Protein AF-A0A9E4R7H2-F1 (afdb_monomer_lite)

Structure (mmCIF, N/CA/C/O backbone):
data_AF-A0A9E4R7H2-F1
#
_entry.id   AF-A0A9E4R7H2-F1
#
loop_
_atom_site.group_PDB
_atom_site.id
_atom_site.type_symbol
_atom_site.label_atom_id
_atom_site.label_alt_id
_atom_site.label_comp_id
_atom_site.label_asym_id
_atom_site.label_entity_id
_atom_site.label_seq_id
_atom_site.pdbx_PDB_ins_code
_atom_site.Cartn_x
_atom_site.Cartn_y
_atom_site.Cartn_z
_atom_site.occupancy
_atom_site.B_iso_or_equiv
_atom_site.auth_seq_id
_atom_site.auth_comp_id
_atom_site.auth_asym_id
_atom_site.auth_atom_id
_atom_site.pdbx_PDB_model_num
ATOM 1 N N . MET A 1 1 ? 17.848 15.694 -74.551 1.00 45.25 1 MET A N 1
ATOM 2 C CA . MET A 1 1 ? 18.566 14.572 -73.917 1.00 45.25 1 MET A CA 1
ATOM 3 C C . MET A 1 1 ? 19.617 15.221 -73.036 1.00 45.25 1 MET A C 1
ATOM 5 O O . MET A 1 1 ? 20.597 15.739 -73.550 1.00 45.25 1 MET A O 1
ATOM 9 N N . GLU A 1 2 ? 19.277 15.412 -71.767 1.00 54.22 2 GLU A N 1
ATOM 10 C CA . GLU A 1 2 ? 20.046 16.218 -70.816 1.00 54.22 2 GLU A CA 1
ATOM 11 C C . GLU A 1 2 ? 21.205 15.360 -70.291 1.00 54.22 2 GLU A C 1
ATOM 13 O O . GLU A 1 2 ? 20.984 14.262 -69.779 1.00 54.22 2 GLU A O 1
ATOM 18 N N . TRP A 1 3 ? 22.444 15.794 -70.523 1.00 55.22 3 TRP A N 1
ATOM 19 C CA . TRP A 1 3 ? 23.630 15.048 -70.112 1.00 55.22 3 TRP A CA 1
ATOM 20 C C . TRP A 1 3 ? 23.769 15.151 -68.596 1.00 55.22 3 TRP A C 1
ATOM 22 O O . TRP A 1 3 ? 24.056 16.220 -68.064 1.00 55.22 3 TRP A O 1
ATOM 32 N N . VAL A 1 4 ? 23.565 14.037 -67.896 1.00 60.09 4 VAL A N 1
ATOM 33 C CA . VAL A 1 4 ? 23.913 13.920 -66.479 1.00 60.09 4 VAL A CA 1
ATOM 34 C C . VAL A 1 4 ? 25.431 14.077 -66.373 1.00 60.09 4 VAL A C 1
ATOM 36 O O . VAL A 1 4 ? 26.186 13.178 -66.740 1.00 60.09 4 VAL A O 1
ATOM 39 N N . THR A 1 5 ? 25.893 15.249 -65.938 1.00 69.38 5 THR A N 1
ATOM 40 C CA . THR A 1 5 ? 27.315 15.510 -65.710 1.00 69.38 5 THR A CA 1
ATOM 41 C C . THR A 1 5 ? 27.773 14.760 -64.459 1.00 69.38 5 THR A C 1
ATOM 43 O O . THR A 1 5 ? 27.029 14.633 -63.486 1.00 69.38 5 THR A O 1
ATOM 46 N N . LEU A 1 6 ? 29.013 14.257 -64.464 1.00 69.06 6 LEU A N 1
ATOM 47 C CA . LEU A 1 6 ? 29.626 13.579 -63.307 1.00 69.06 6 LEU A CA 1
ATOM 48 C C . LEU A 1 6 ? 29.555 14.429 -62.025 1.00 69.06 6 LEU A C 1
ATOM 50 O O . LEU A 1 6 ? 29.448 13.899 -60.924 1.00 69.06 6 LEU A O 1
ATOM 54 N N . GLU A 1 7 ? 29.551 15.750 -62.180 1.00 73.69 7 GLU A N 1
ATOM 55 C CA . GLU A 1 7 ? 29.387 16.726 -61.104 1.00 73.69 7 GLU A CA 1
ATOM 56 C C . GLU A 1 7 ? 28.011 16.640 -60.424 1.00 73.69 7 GLU A C 1
ATOM 58 O O . GLU A 1 7 ? 27.939 16.621 -59.197 1.00 73.69 7 GLU A O 1
ATOM 63 N N . ASN A 1 8 ? 26.930 16.477 -61.197 1.00 71.12 8 ASN A N 1
ATOM 64 C CA . ASN A 1 8 ? 25.577 16.303 -60.659 1.00 71.12 8 ASN A CA 1
ATOM 65 C C . ASN A 1 8 ? 25.431 14.979 -59.898 1.00 71.12 8 ASN A C 1
ATOM 67 O O . ASN A 1 8 ? 24.738 14.923 -58.883 1.00 71.12 8 ASN A O 1
ATOM 71 N N . VAL A 1 9 ? 26.105 13.920 -60.362 1.00 72.56 9 VAL A N 1
ATOM 72 C CA . VAL A 1 9 ? 26.121 12.619 -59.674 1.00 72.56 9 VAL A CA 1
ATOM 73 C C . VAL A 1 9 ? 26.853 12.732 -58.339 1.00 72.56 9 VAL A C 1
ATOM 75 O O . VAL A 1 9 ? 26.310 12.309 -57.323 1.00 72.56 9 VAL A O 1
ATOM 78 N N . ASN A 1 10 ? 28.028 13.366 -58.323 1.00 75.62 10 ASN A N 1
ATOM 79 C CA . ASN A 1 10 ? 28.827 13.540 -57.109 1.00 75.62 10 ASN A CA 1
ATOM 80 C C . ASN A 1 10 ? 28.129 14.439 -56.071 1.00 75.62 10 ASN A C 1
ATOM 82 O O . ASN A 1 10 ? 28.076 14.101 -54.889 1.00 75.62 10 ASN A O 1
ATOM 86 N N . LEU A 1 11 ? 27.518 15.548 -56.507 1.00 77.69 11 LEU A N 1
ATOM 87 C CA . LEU A 1 11 ? 26.724 16.428 -55.637 1.00 77.69 11 LEU A CA 1
ATOM 88 C C . LEU A 1 11 ? 25.517 15.709 -55.025 1.00 77.69 11 LEU A C 1
ATOM 90 O O . LEU A 1 11 ? 25.183 15.935 -53.857 1.00 77.69 11 LEU A O 1
ATOM 94 N N . PHE A 1 12 ? 24.867 14.834 -55.795 1.00 77.62 12 PHE A N 1
ATOM 95 C CA . PHE A 1 12 ? 23.746 14.036 -55.314 1.00 77.62 12 PHE A CA 1
ATOM 96 C C . PHE A 1 12 ? 24.203 12.986 -54.293 1.00 77.62 12 PHE A C 1
ATOM 98 O O . PHE A 1 12 ? 23.617 12.889 -53.213 1.00 77.62 12 PHE A O 1
ATOM 105 N N . THR A 1 13 ? 25.282 12.249 -54.575 1.00 81.81 13 THR A N 1
ATOM 106 C CA . THR A 1 13 ? 25.821 11.242 -53.647 1.00 81.81 13 THR A CA 1
ATOM 107 C C . THR A 1 13 ? 26.318 11.858 -52.344 1.00 81.81 13 THR A C 1
ATOM 109 O O . THR A 1 13 ? 26.044 11.312 -51.276 1.00 81.81 13 THR A O 1
ATOM 112 N N . ASP A 1 14 ? 26.966 13.023 -52.402 1.00 84.12 14 ASP A N 1
ATOM 113 C CA . ASP A 1 14 ? 27.451 13.725 -51.210 1.00 84.12 14 ASP A CA 1
ATOM 114 C C . ASP A 1 14 ? 26.296 14.229 -50.340 1.00 84.12 14 ASP A C 1
ATOM 116 O O . ASP A 1 14 ? 26.342 14.148 -49.109 1.00 84.12 14 ASP A O 1
ATOM 120 N N . SER A 1 15 ? 25.235 14.727 -50.975 1.00 85.62 15 SER A N 1
ATOM 121 C CA . SER A 1 15 ? 24.014 15.171 -50.298 1.00 85.62 15 SER A CA 1
ATOM 122 C C . SER A 1 15 ? 23.309 14.013 -49.584 1.00 85.62 15 SER A C 1
ATOM 124 O O . SER A 1 15 ? 22.932 14.142 -48.417 1.00 85.62 15 SER A O 1
ATOM 126 N N . VAL A 1 16 ? 23.189 12.856 -50.245 1.00 87.75 16 VAL A N 1
ATOM 127 C CA . VAL A 1 16 ? 22.606 11.637 -49.658 1.00 87.75 16 VAL A CA 1
ATOM 128 C C . VAL A 1 16 ? 23.463 11.113 -48.506 1.00 87.75 16 VAL A C 1
ATOM 130 O O . VAL A 1 16 ? 22.923 10.758 -47.458 1.00 87.75 16 VAL A O 1
ATOM 133 N N . LEU A 1 17 ? 24.790 11.109 -48.655 1.00 89.62 17 LEU A N 1
ATOM 134 C CA . LEU A 1 17 ? 25.704 10.649 -47.611 1.00 89.62 17 LEU A CA 1
ATOM 135 C C . LEU A 1 17 ? 25.604 11.515 -46.349 1.00 89.62 17 LEU A C 1
ATOM 137 O O . LEU A 1 17 ? 25.502 10.983 -45.244 1.00 89.62 17 LEU A O 1
ATOM 141 N N . LYS A 1 18 ? 25.574 12.844 -46.503 1.00 90.94 18 LYS A N 1
ATOM 142 C CA . LYS A 1 18 ? 25.401 13.781 -45.381 1.00 90.94 18 LYS A CA 1
ATOM 143 C C . LYS A 1 18 ? 24.059 13.582 -44.685 1.00 90.94 18 LYS A C 1
ATOM 145 O O . LYS A 1 18 ? 24.004 13.552 -43.458 1.00 90.94 18 LYS A O 1
ATOM 150 N N . PHE A 1 19 ? 22.986 13.390 -45.450 1.00 91.94 19 PHE A N 1
ATOM 151 C CA . PHE A 1 19 ? 21.671 13.105 -44.883 1.00 91.94 19 PHE A CA 1
ATOM 152 C C . PHE A 1 19 ? 21.667 11.789 -44.091 1.00 91.94 19 PHE A C 1
ATOM 154 O O . PHE A 1 19 ? 21.210 11.755 -42.949 1.00 91.94 19 PHE A O 1
ATOM 161 N N . ALA A 1 20 ? 22.246 10.723 -44.650 1.00 90.81 20 ALA A N 1
ATOM 162 C CA . ALA A 1 20 ? 22.362 9.432 -43.978 1.00 90.81 20 ALA A CA 1
ATOM 163 C C . ALA A 1 20 ? 23.185 9.520 -42.681 1.00 90.81 20 ALA A C 1
ATOM 165 O O . ALA A 1 20 ? 22.801 8.927 -41.674 1.00 90.81 20 ALA A O 1
ATOM 166 N N . GLN A 1 21 ? 24.272 10.299 -42.668 1.00 91.56 21 GLN A N 1
ATOM 167 C CA . GLN A 1 21 ? 25.069 10.546 -41.461 1.00 91.56 21 GLN A CA 1
ATOM 168 C C . GLN A 1 21 ? 24.259 11.252 -40.372 1.00 91.56 21 GLN A C 1
ATOM 170 O O . GLN A 1 21 ? 24.304 10.843 -39.213 1.00 91.56 21 GLN A O 1
ATOM 175 N N . VAL A 1 22 ? 23.476 12.271 -40.735 1.00 92.25 22 VAL A N 1
ATOM 176 C CA . VAL A 1 22 ? 22.599 12.973 -39.789 1.00 92.25 22 VAL A CA 1
ATOM 177 C C . VAL A 1 22 ? 21.564 12.009 -39.200 1.00 92.25 22 VAL A C 1
ATOM 179 O O . VAL A 1 22 ? 21.421 11.932 -37.980 1.00 92.25 22 VAL A O 1
ATOM 182 N N . VAL A 1 23 ? 20.900 11.207 -40.040 1.00 93.94 23 VAL A N 1
ATOM 183 C CA . VAL A 1 23 ? 19.931 10.190 -39.591 1.00 93.94 23 VAL A CA 1
ATOM 184 C C . VAL A 1 23 ? 20.587 9.151 -38.678 1.00 93.94 23 VAL A C 1
ATOM 186 O O . VAL A 1 23 ? 19.996 8.768 -37.666 1.00 93.94 23 VAL A O 1
ATOM 189 N N . ALA A 1 24 ? 21.811 8.719 -38.985 1.00 92.88 24 ALA A N 1
ATOM 190 C CA . ALA A 1 24 ? 22.551 7.768 -38.162 1.00 92.88 24 ALA A CA 1
ATOM 191 C C . ALA A 1 24 ? 22.845 8.331 -36.762 1.00 92.88 24 ALA A C 1
ATOM 193 O O . ALA A 1 24 ? 22.606 7.644 -35.769 1.00 92.88 24 ALA A O 1
ATOM 194 N N . VAL A 1 25 ? 23.281 9.593 -36.660 1.00 92.81 25 VAL A N 1
ATOM 195 C CA . VAL A 1 25 ? 23.536 10.254 -35.367 1.00 92.81 25 VAL A CA 1
ATOM 196 C C . VAL A 1 25 ? 22.256 10.351 -34.535 1.00 92.81 25 VAL A C 1
ATOM 198 O O . VAL A 1 25 ? 22.265 9.991 -33.357 1.00 92.81 25 VAL A O 1
ATOM 201 N N . PHE A 1 26 ? 21.137 10.761 -35.141 1.00 93.31 26 PHE A N 1
ATOM 202 C CA . PHE A 1 26 ? 19.849 10.804 -34.442 1.00 93.31 26 PHE A CA 1
ATOM 203 C C . PHE A 1 26 ? 19.380 9.419 -33.998 1.00 93.31 26 PHE A C 1
ATOM 205 O O . PHE A 1 26 ? 18.902 9.269 -32.877 1.00 93.31 26 PHE A O 1
ATOM 212 N N . SER A 1 27 ? 19.559 8.398 -34.836 1.00 89.12 27 SER A N 1
ATOM 213 C CA . SER A 1 27 ? 19.157 7.024 -34.517 1.00 89.12 27 SER A CA 1
ATOM 214 C C . SER A 1 27 ? 19.940 6.474 -33.325 1.00 89.12 27 SER A C 1
ATOM 216 O O . SER A 1 27 ? 19.347 5.897 -32.414 1.00 89.12 27 SER A O 1
ATOM 218 N N . VAL A 1 28 ? 21.255 6.714 -33.279 1.00 88.25 28 VAL A N 1
ATOM 219 C CA . VAL A 1 28 ? 22.101 6.338 -32.135 1.00 88.25 28 VAL A CA 1
ATOM 220 C C . VAL A 1 28 ? 21.707 7.124 -30.884 1.00 88.25 28 VAL A C 1
ATOM 222 O O . VAL A 1 28 ? 21.616 6.536 -29.810 1.00 88.25 28 VAL A O 1
ATOM 225 N N . GLY A 1 29 ? 21.413 8.422 -31.009 1.00 85.44 29 GLY A N 1
ATOM 226 C CA . GLY A 1 29 ? 20.957 9.258 -29.895 1.00 85.44 29 GLY A CA 1
ATOM 227 C C . GLY A 1 29 ? 19.624 8.790 -29.305 1.00 85.44 29 GLY A C 1
ATOM 228 O O . GLY A 1 29 ? 19.514 8.615 -28.094 1.00 85.44 29 GLY A O 1
ATOM 229 N N . ILE A 1 30 ? 18.629 8.513 -30.150 1.00 85.50 30 ILE A N 1
ATOM 230 C CA . ILE A 1 30 ? 17.316 7.996 -29.735 1.00 85.50 30 ILE A CA 1
ATOM 231 C C . ILE A 1 30 ? 17.461 6.613 -29.094 1.00 85.50 30 ILE A C 1
ATOM 233 O O . ILE A 1 30 ? 16.909 6.369 -28.019 1.00 85.50 30 ILE A O 1
ATOM 237 N N . TRP A 1 31 ? 18.244 5.723 -29.709 1.00 83.81 31 TRP A N 1
ATOM 238 C CA . TRP A 1 31 ? 18.523 4.404 -29.150 1.00 83.81 31 TRP A CA 1
ATOM 239 C C . TRP A 1 31 ? 19.224 4.498 -27.791 1.00 83.81 31 TRP A C 1
ATOM 241 O O . TRP A 1 31 ? 18.847 3.789 -26.863 1.00 83.81 31 TRP A O 1
ATOM 251 N N . ALA A 1 32 ? 20.186 5.409 -27.635 1.00 81.00 32 ALA A N 1
ATOM 252 C CA . ALA A 1 32 ? 20.870 5.654 -26.371 1.00 81.00 32 ALA A CA 1
ATOM 253 C C . ALA A 1 32 ? 19.911 6.211 -25.304 1.00 81.00 32 ALA A C 1
ATOM 255 O O . ALA A 1 32 ? 19.900 5.708 -24.184 1.00 81.00 32 ALA A O 1
ATOM 256 N N . ILE A 1 33 ? 19.051 7.178 -25.640 1.00 77.94 33 ILE A N 1
ATOM 257 C CA . ILE A 1 33 ? 18.034 7.715 -24.718 1.00 77.94 33 ILE A CA 1
ATOM 258 C C . ILE A 1 33 ? 17.106 6.596 -24.224 1.00 77.94 33 ILE A C 1
ATOM 260 O O . ILE A 1 33 ? 16.828 6.513 -23.025 1.00 77.94 33 ILE A O 1
ATOM 264 N N . TYR A 1 34 ? 16.682 5.706 -25.127 1.00 73.00 34 TYR A N 1
ATOM 265 C CA . TYR A 1 34 ? 15.852 4.549 -24.796 1.00 73.00 34 TYR A CA 1
ATOM 266 C C . TYR A 1 34 ? 16.610 3.514 -23.947 1.00 73.00 34 TYR A C 1
ATOM 268 O O . TYR A 1 34 ? 16.115 3.065 -22.915 1.00 73.00 34 TYR A O 1
ATOM 276 N N . ARG A 1 35 ? 17.843 3.161 -24.335 1.00 71.06 35 ARG A N 1
ATOM 277 C CA . ARG A 1 35 ? 18.652 2.109 -23.699 1.00 71.06 35 ARG A CA 1
ATOM 278 C C . ARG A 1 35 ? 19.180 2.505 -22.323 1.00 71.06 35 ARG A C 1
ATOM 280 O O . ARG A 1 35 ? 19.154 1.679 -21.406 1.00 71.06 35 ARG A O 1
ATOM 287 N N . PHE A 1 36 ? 19.676 3.733 -22.191 1.00 68.44 36 PHE A N 1
ATOM 288 C CA . PHE A 1 36 ? 20.165 4.282 -20.927 1.00 68.44 36 PHE A CA 1
ATOM 289 C C . PHE A 1 36 ? 19.027 4.778 -20.042 1.00 68.44 36 PHE A C 1
ATOM 291 O O . PHE A 1 36 ? 19.236 4.956 -18.847 1.00 68.44 36 PHE A O 1
ATOM 298 N N . GLY A 1 37 ? 17.817 4.920 -20.595 1.00 60.31 37 GLY A N 1
ATOM 299 C CA . GLY A 1 37 ? 16.635 5.266 -19.827 1.00 60.31 37 GLY A CA 1
ATOM 300 C C . GLY A 1 37 ? 16.850 6.576 -19.083 1.00 60.31 37 GLY A C 1
ATOM 301 O O . GLY A 1 37 ? 16.723 6.630 -17.866 1.00 60.31 37 GLY A O 1
ATOM 302 N N . ILE A 1 38 ? 17.183 7.640 -19.817 1.00 61.38 38 ILE A N 1
ATOM 303 C CA . ILE A 1 38 ? 17.295 9.000 -19.256 1.00 61.38 38 ILE A CA 1
ATOM 304 C C . ILE A 1 38 ? 15.953 9.437 -18.614 1.00 61.38 38 ILE A C 1
ATOM 306 O O . ILE A 1 38 ? 15.930 10.307 -17.752 1.00 61.38 38 ILE A O 1
ATOM 310 N N . PHE A 1 39 ? 14.856 8.742 -18.947 1.00 55.41 39 PHE A N 1
ATOM 311 C CA . PHE A 1 39 ? 13.551 8.793 -18.277 1.00 55.41 39 PHE A CA 1
ATOM 312 C C . PHE A 1 39 ? 13.211 7.517 -17.487 1.00 55.41 39 PHE A C 1
ATOM 314 O O . PHE A 1 39 ? 12.060 7.078 -17.484 1.00 55.41 39 PHE A O 1
ATOM 321 N N . ARG A 1 40 ? 14.188 6.867 -16.848 1.00 57.41 40 ARG A N 1
ATOM 322 C CA . ARG A 1 40 ? 13.895 5.870 -15.814 1.00 57.41 40 ARG A CA 1
ATOM 323 C C . ARG A 1 40 ? 13.175 6.614 -14.702 1.00 57.41 40 ARG A C 1
ATOM 325 O O . ARG A 1 40 ? 13.794 7.390 -13.979 1.00 57.41 40 ARG A O 1
ATOM 332 N N . GLU A 1 41 ? 11.869 6.406 -14.586 1.00 60.66 41 GLU A N 1
ATOM 333 C CA . GLU A 1 41 ? 11.179 6.696 -13.336 1.00 60.66 41 GLU A CA 1
ATOM 334 C C . GLU A 1 41 ? 11.873 5.848 -12.269 1.00 60.66 41 GLU A C 1
ATOM 336 O O . GLU A 1 41 ? 11.703 4.643 -12.231 1.00 60.66 41 GLU A O 1
ATOM 341 N N . SER A 1 42 ? 12.750 6.446 -11.467 1.00 65.75 42 SER A N 1
ATOM 342 C CA . SER A 1 42 ? 13.454 5.736 -10.393 1.00 65.75 42 SER A CA 1
ATOM 343 C C . SER A 1 42 ? 12.561 5.498 -9.180 1.00 65.75 42 SER A C 1
ATOM 345 O O . SER A 1 42 ? 12.904 4.705 -8.308 1.00 65.75 42 SER A O 1
ATOM 347 N N . VAL A 1 43 ? 11.429 6.201 -9.121 1.00 75.62 43 VAL A N 1
ATOM 348 C CA . VAL A 1 43 ? 10.491 6.172 -8.006 1.00 75.62 43 VAL A CA 1
ATOM 349 C C . VAL A 1 43 ? 9.238 5.419 -8.447 1.00 75.62 43 VAL A C 1
ATOM 351 O O . VAL A 1 43 ? 8.587 5.852 -9.405 1.00 75.62 43 VAL A O 1
ATOM 354 N N . PRO A 1 44 ? 8.882 4.315 -7.771 1.00 80.94 44 PRO A N 1
ATOM 355 C CA . PRO A 1 44 ? 7.675 3.576 -8.094 1.00 80.94 44 PRO A CA 1
ATOM 356 C C . PRO A 1 44 ? 6.428 4.397 -7.752 1.00 80.94 44 PRO A C 1
ATOM 358 O O . PRO A 1 44 ? 6.418 5.186 -6.805 1.00 80.94 44 PRO A O 1
ATOM 361 N N . ARG A 1 45 ? 5.361 4.213 -8.533 1.00 86.75 45 ARG A N 1
ATOM 362 C CA . ARG A 1 45 ? 4.083 4.910 -8.344 1.00 86.75 45 ARG A CA 1
ATOM 363 C C . ARG A 1 45 ? 2.964 3.902 -8.186 1.00 86.75 45 ARG A C 1
ATOM 365 O O . ARG A 1 45 ? 2.473 3.351 -9.168 1.00 86.75 45 ARG A O 1
ATOM 372 N N . VAL A 1 46 ? 2.530 3.709 -6.951 1.00 89.00 46 VAL A N 1
ATOM 373 C CA . VAL A 1 46 ? 1.418 2.818 -6.629 1.00 89.00 46 VAL A CA 1
ATOM 374 C C . VAL A 1 46 ? 0.184 3.637 -6.269 1.00 89.00 46 VAL A C 1
ATOM 376 O O . VAL A 1 46 ? 0.261 4.605 -5.513 1.00 89.00 46 VAL A O 1
ATOM 379 N N . ASN A 1 47 ? -0.957 3.254 -6.825 1.00 92.81 47 ASN A N 1
ATOM 380 C CA . ASN A 1 47 ? -2.257 3.698 -6.360 1.00 92.81 47 ASN A CA 1
ATOM 381 C C . ASN A 1 47 ? -2.808 2.639 -5.405 1.00 92.81 47 ASN A C 1
ATOM 383 O O . ASN A 1 47 ? -2.873 1.463 -5.761 1.00 92.81 47 ASN A O 1
ATOM 387 N N . ILE A 1 48 ? -3.196 3.058 -4.204 1.00 91.38 48 ILE A N 1
ATOM 388 C CA . ILE A 1 48 ? -3.740 2.172 -3.178 1.00 91.38 48 ILE A CA 1
ATOM 389 C C . ILE A 1 48 ? -5.187 2.574 -2.952 1.00 91.38 48 ILE A C 1
ATOM 391 O O . ILE A 1 48 ? -5.481 3.691 -2.527 1.00 91.38 48 ILE A O 1
ATOM 395 N N . THR A 1 49 ? -6.096 1.647 -3.216 1.00 93.56 49 THR A N 1
ATOM 396 C CA . THR A 1 49 ? -7.522 1.823 -2.944 1.00 93.56 49 THR A CA 1
ATOM 397 C C . THR A 1 49 ? -8.003 0.718 -2.022 1.00 93.56 49 THR A C 1
ATOM 399 O O . THR A 1 49 ? -7.376 -0.334 -1.912 1.00 93.56 49 THR A O 1
ATOM 402 N N . HIS A 1 50 ? -9.103 0.954 -1.317 1.00 91.75 50 HIS A N 1
ATOM 403 C CA . HIS A 1 50 ? -9.676 -0.053 -0.438 1.00 91.75 50 HIS A CA 1
ATOM 404 C C . HIS A 1 50 ? -11.185 -0.139 -0.613 1.00 91.75 50 HIS A C 1
ATOM 406 O O . HIS A 1 50 ? -11.865 0.844 -0.904 1.00 91.75 50 HIS A O 1
ATOM 412 N N . ARG A 1 51 ? -11.711 -1.339 -0.395 1.00 92.69 51 ARG A N 1
ATOM 413 C CA . ARG A 1 51 ? -13.138 -1.631 -0.355 1.00 92.69 51 ARG A CA 1
ATOM 414 C C . ARG A 1 51 ? -13.437 -2.350 0.945 1.00 92.69 51 ARG A C 1
ATOM 416 O O . ARG A 1 51 ? -12.863 -3.398 1.227 1.00 92.69 51 ARG A O 1
ATOM 423 N N . ILE A 1 52 ? -14.362 -1.792 1.713 1.00 91.31 52 ILE A N 1
ATOM 424 C CA . ILE A 1 52 ? -14.782 -2.344 2.997 1.00 91.31 52 ILE A CA 1
ATOM 425 C C . ILE A 1 52 ? -16.218 -2.827 2.851 1.00 91.31 52 ILE A C 1
ATOM 427 O O . ILE A 1 52 ? -17.087 -2.100 2.376 1.00 91.31 52 ILE A O 1
ATOM 431 N N . SER A 1 53 ? -16.465 -4.059 3.272 1.00 91.31 53 SER A N 1
ATOM 432 C CA . SER A 1 53 ? -17.808 -4.608 3.424 1.00 91.31 53 SER A CA 1
ATOM 433 C C . SER A 1 53 ? -17.941 -5.204 4.815 1.00 91.31 53 SER A C 1
ATOM 435 O O . SER A 1 53 ? -16.961 -5.669 5.395 1.00 91.31 53 SER A O 1
ATOM 437 N N . HIS A 1 54 ? -19.142 -5.162 5.376 1.00 89.88 54 HIS A N 1
ATOM 438 C CA . HIS A 1 54 ? -19.404 -5.723 6.691 1.00 89.88 54 HIS A CA 1
ATOM 439 C C . HIS A 1 54 ? -20.689 -6.541 6.670 1.00 89.88 54 HIS A C 1
ATOM 441 O O . HIS A 1 54 ? -21.600 -6.280 5.884 1.00 89.88 54 HIS A O 1
ATOM 447 N N . ARG A 1 55 ? -20.756 -7.543 7.542 1.00 89.50 55 ARG A N 1
ATOM 448 C CA . ARG A 1 55 ? -21.965 -8.327 7.787 1.00 89.50 55 ARG A CA 1
ATOM 449 C C . ARG A 1 55 ? -22.024 -8.757 9.241 1.00 89.50 55 ARG A C 1
ATOM 451 O O . ARG A 1 55 ? -20.997 -9.036 9.856 1.00 89.50 55 ARG A O 1
ATOM 458 N N . ARG A 1 56 ? -23.231 -8.868 9.780 1.00 88.69 56 ARG A N 1
ATOM 459 C CA . ARG A 1 56 ? -23.446 -9.421 11.118 1.00 88.69 56 ARG A CA 1
ATOM 460 C C . ARG A 1 56 ? -23.284 -10.944 11.068 1.00 88.69 56 ARG A C 1
ATOM 462 O O . ARG A 1 56 ? -23.887 -11.589 10.213 1.00 88.69 56 ARG A O 1
ATOM 469 N N . LEU A 1 57 ? -22.442 -11.509 11.935 1.00 85.25 57 LEU A N 1
ATOM 470 C CA . LEU A 1 57 ? -22.260 -12.964 12.070 1.00 85.25 57 LEU A CA 1
ATOM 471 C C . LEU A 1 57 ? -23.147 -13.535 13.177 1.00 85.25 57 LEU A C 1
ATOM 473 O O . LEU A 1 57 ? -23.729 -14.603 13.014 1.00 85.25 57 LEU A O 1
ATOM 477 N N . THR A 1 58 ? -23.242 -12.826 14.301 1.00 86.25 58 THR A N 1
ATOM 478 C CA . THR A 1 58 ? -24.094 -13.179 15.444 1.00 86.25 58 THR A CA 1
ATOM 479 C C . THR A 1 58 ? -24.714 -11.917 16.037 1.00 86.25 58 THR A C 1
ATOM 481 O O . THR A 1 58 ? -24.383 -10.810 15.616 1.00 86.25 58 THR A O 1
ATOM 484 N N . ALA A 1 59 ? -25.571 -12.062 17.050 1.00 82.06 59 ALA A N 1
ATOM 485 C CA . ALA A 1 59 ? -26.140 -10.923 17.772 1.00 82.06 59 ALA A CA 1
ATOM 486 C C . ALA A 1 59 ? -25.082 -9.968 18.357 1.00 82.06 59 ALA A C 1
ATOM 488 O O . ALA A 1 59 ? -25.400 -8.812 18.585 1.00 82.06 59 ALA A O 1
ATOM 489 N N . ASN A 1 60 ? -23.840 -10.420 18.568 1.00 85.69 60 ASN A N 1
ATOM 490 C CA . ASN A 1 60 ? -22.802 -9.606 19.201 1.00 85.69 60 ASN A CA 1
ATOM 491 C C . ASN A 1 60 ? -21.507 -9.559 18.377 1.00 85.69 60 ASN A C 1
ATOM 493 O O . ASN A 1 60 ? -20.451 -9.240 18.923 1.00 85.69 60 ASN A O 1
ATOM 497 N N . THR A 1 61 ? -21.528 -9.943 17.096 1.00 87.62 61 THR A N 1
ATOM 498 C CA . THR A 1 61 ? -20.309 -9.960 16.272 1.00 87.62 61 THR A CA 1
ATOM 499 C C . THR A 1 61 ? -20.553 -9.488 14.850 1.00 87.62 61 THR A C 1
ATOM 501 O O . THR A 1 61 ? -21.481 -9.926 14.160 1.00 87.62 61 THR A O 1
ATOM 504 N N . ILE A 1 62 ? -19.643 -8.637 14.383 1.00 87.75 62 ILE A N 1
ATOM 505 C CA . ILE A 1 62 ? -19.605 -8.128 13.018 1.00 87.75 62 ILE A CA 1
ATOM 506 C C . ILE A 1 62 ? -18.347 -8.678 12.348 1.00 87.75 62 ILE A C 1
ATOM 508 O O . ILE A 1 62 ? -17.244 -8.633 12.890 1.00 87.75 62 ILE A O 1
ATOM 512 N N . HIS A 1 63 ? -18.522 -9.215 11.148 1.00 90.44 63 HIS A N 1
ATOM 513 C CA . HIS A 1 63 ? -17.434 -9.542 10.240 1.00 90.44 63 HIS A CA 1
ATOM 514 C C . HIS A 1 63 ? -17.194 -8.359 9.324 1.00 90.44 63 HIS A C 1
ATOM 516 O O . HIS A 1 63 ? -18.127 -7.879 8.681 1.00 90.44 63 HIS A O 1
ATOM 522 N N . VAL A 1 64 ? -15.949 -7.907 9.263 1.00 89.81 64 VAL A N 1
ATOM 523 C CA . VAL A 1 64 ? -15.506 -6.852 8.357 1.00 89.81 64 VAL A CA 1
ATOM 524 C C . VAL A 1 64 ? -14.521 -7.469 7.377 1.00 89.81 64 VAL A C 1
ATOM 526 O O . VAL A 1 64 ? -13.492 -8.022 7.763 1.00 89.81 64 VAL A O 1
ATOM 529 N N . PHE A 1 65 ? -14.855 -7.384 6.099 1.00 90.81 65 PHE A N 1
ATOM 530 C CA . PHE A 1 65 ? -13.996 -7.780 5.000 1.00 90.81 65 PHE A CA 1
ATOM 531 C C . PHE A 1 65 ? -13.407 -6.529 4.358 1.00 90.81 65 PHE A C 1
ATOM 533 O O . PHE A 1 65 ? -14.144 -5.640 3.920 1.00 90.81 65 PHE A O 1
ATOM 540 N N . VAL A 1 66 ? -12.082 -6.477 4.300 1.00 90.81 66 VAL A N 1
ATOM 541 C CA . VAL A 1 66 ? -11.323 -5.372 3.721 1.00 90.81 66 VAL A CA 1
ATOM 542 C C . VAL A 1 66 ? -10.532 -5.905 2.537 1.00 90.81 66 VAL A C 1
ATOM 544 O O . VAL A 1 66 ? -9.630 -6.720 2.702 1.00 90.81 66 VAL A O 1
ATOM 547 N N . SER A 1 67 ? -10.869 -5.423 1.349 1.00 92.06 67 SER A N 1
ATOM 548 C CA . SER A 1 67 ? -10.033 -5.541 0.157 1.00 92.06 67 SER A CA 1
ATOM 549 C C . SER A 1 67 ? -9.141 -4.323 0.056 1.00 92.06 67 SER A C 1
ATOM 551 O O . SER A 1 67 ? -9.653 -3.204 0.054 1.00 92.06 67 SER A O 1
ATOM 553 N N . VAL A 1 68 ? -7.841 -4.530 -0.096 1.00 91.06 68 VAL A N 1
ATOM 554 C CA . VAL A 1 68 ? -6.884 -3.484 -0.453 1.00 91.06 68 VAL A CA 1
ATOM 555 C C . VAL A 1 68 ? -6.362 -3.798 -1.846 1.00 91.06 68 VAL A C 1
ATOM 557 O O . VAL A 1 68 ? -5.804 -4.866 -2.069 1.00 91.06 68 VAL A O 1
ATOM 560 N N . VAL A 1 69 ? -6.580 -2.885 -2.784 1.00 91.88 69 VAL A N 1
ATOM 561 C CA . VAL A 1 69 ? -6.171 -3.020 -4.182 1.00 91.88 69 VAL A CA 1
ATOM 562 C C . VAL A 1 69 ? -4.986 -2.096 -4.421 1.00 91.88 69 VAL A C 1
ATOM 564 O O . VAL A 1 69 ? -5.091 -0.880 -4.233 1.00 91.88 69 VAL A O 1
ATOM 567 N N . PHE A 1 70 ? -3.878 -2.679 -4.855 1.00 91.31 70 PHE A N 1
ATOM 568 C CA . PHE A 1 70 ? -2.643 -1.998 -5.207 1.00 91.31 70 PHE A CA 1
ATOM 569 C C . PHE A 1 70 ? -2.490 -2.030 -6.722 1.00 91.31 70 PHE A C 1
ATOM 571 O O . PHE A 1 70 ? -2.462 -3.100 -7.317 1.00 91.31 70 PHE A O 1
ATOM 578 N N . SER A 1 71 ? -2.387 -0.868 -7.356 1.00 91.44 71 SER A N 1
ATOM 579 C CA . SER A 1 71 ? -2.217 -0.759 -8.805 1.00 91.44 71 SER A CA 1
ATOM 580 C C . SER A 1 71 ? -0.941 0.009 -9.116 1.00 91.44 71 SER A C 1
ATOM 582 O O . SER A 1 71 ? -0.801 1.169 -8.712 1.00 91.44 71 SER A O 1
ATOM 584 N N . ASN A 1 72 ? 0.012 -0.625 -9.801 1.00 91.56 72 ASN A N 1
ATOM 585 C CA . ASN A 1 72 ? 1.254 0.034 -10.184 1.00 91.56 72 ASN A CA 1
ATOM 586 C C . ASN A 1 72 ? 1.027 0.886 -11.439 1.00 91.56 72 ASN A C 1
ATOM 588 O O . ASN A 1 72 ? 0.961 0.399 -12.565 1.00 91.56 72 ASN A O 1
ATOM 592 N N . THR A 1 73 ? 0.923 2.194 -11.227 1.00 90.00 73 THR A N 1
ATOM 593 C CA . THR A 1 73 ? 0.730 3.206 -12.279 1.00 90.00 73 THR A CA 1
ATOM 594 C C . THR A 1 73 ? 2.051 3.753 -12.831 1.00 90.00 73 THR A C 1
ATOM 596 O O . THR A 1 73 ? 2.048 4.610 -13.717 1.00 90.00 73 THR A O 1
ATOM 599 N N . GLY A 1 74 ? 3.183 3.308 -12.278 1.00 85.75 74 GLY A N 1
ATOM 600 C CA . GLY A 1 74 ? 4.527 3.712 -12.679 1.00 85.75 74 GLY A CA 1
ATOM 601 C C . GLY A 1 74 ? 5.134 2.813 -13.752 1.00 85.75 74 GLY A C 1
ATOM 602 O O . GLY A 1 74 ? 4.519 1.865 -14.234 1.00 85.75 74 GLY A O 1
ATOM 603 N N . ARG A 1 75 ? 6.379 3.119 -14.128 1.00 82.56 75 ARG A N 1
ATOM 604 C CA . ARG A 1 75 ? 7.162 2.350 -15.117 1.00 82.56 75 ARG A CA 1
ATOM 605 C C . ARG A 1 75 ? 8.223 1.429 -14.508 1.00 82.56 75 ARG A C 1
ATOM 607 O O . ARG A 1 75 ? 9.046 0.887 -15.241 1.00 82.56 75 ARG A O 1
ATOM 614 N N . VAL A 1 76 ? 8.230 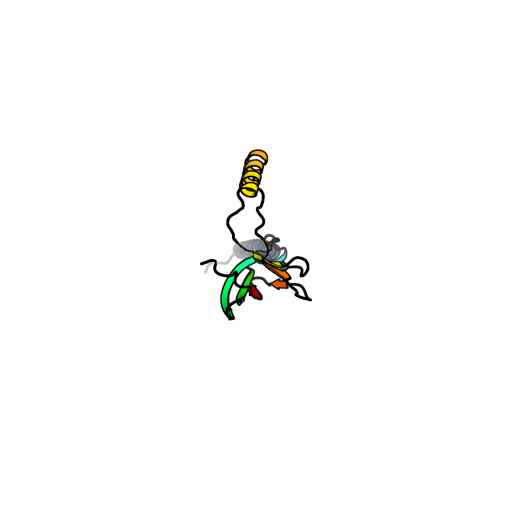1.278 -13.186 1.00 86.06 76 VAL A N 1
ATOM 615 C CA . VAL A 1 76 ? 9.154 0.406 -12.444 1.00 86.06 76 VAL A CA 1
ATOM 616 C C . VAL A 1 76 ? 8.396 -0.470 -11.462 1.00 86.06 76 VAL A C 1
ATOM 618 O O . VAL A 1 76 ? 7.338 -0.066 -10.983 1.00 86.06 76 VAL A O 1
ATOM 621 N N . VAL A 1 77 ? 8.946 -1.651 -11.172 1.00 85.94 77 VAL A N 1
ATOM 622 C CA . VAL A 1 77 ? 8.403 -2.592 -10.183 1.00 85.94 77 VAL A CA 1
ATOM 623 C C . VAL A 1 77 ? 8.259 -1.890 -8.838 1.00 85.94 77 VAL A C 1
ATOM 625 O O . VAL A 1 77 ? 9.183 -1.212 -8.379 1.00 85.94 77 VAL A O 1
ATOM 628 N N . TRP A 1 78 ? 7.090 -2.033 -8.221 1.00 88.50 78 TRP A N 1
ATOM 629 C CA . TRP A 1 78 ? 6.879 -1.617 -6.844 1.00 88.50 78 TRP A CA 1
ATOM 630 C C . TRP A 1 78 ? 6.992 -2.840 -5.943 1.00 88.50 78 TRP A C 1
ATOM 632 O O . TRP A 1 78 ? 6.250 -3.798 -6.126 1.00 88.50 78 TRP A O 1
ATOM 642 N N . SER A 1 79 ? 7.912 -2.783 -4.985 1.00 85.00 79 SER A N 1
ATOM 643 C CA . SER A 1 79 ? 8.193 -3.866 -4.046 1.00 85.00 79 SER A CA 1
ATOM 644 C C . SER A 1 79 ? 7.902 -3.405 -2.629 1.00 85.00 79 SER A C 1
ATOM 646 O O . SER A 1 79 ? 8.428 -2.379 -2.186 1.00 85.00 79 SER A O 1
ATOM 648 N N . LEU A 1 80 ? 7.098 -4.175 -1.903 1.00 82.00 80 LEU A N 1
ATOM 649 C CA . LEU A 1 80 ? 6.884 -3.998 -0.475 1.00 82.00 80 LEU A CA 1
ATOM 650 C C . LEU A 1 80 ? 7.495 -5.177 0.278 1.00 82.00 80 LEU A C 1
ATOM 652 O O . LEU A 1 80 ? 7.143 -6.337 0.048 1.00 82.00 80 LEU A O 1
ATOM 656 N N . ASP A 1 81 ? 8.399 -4.873 1.209 1.00 76.12 81 ASP A N 1
ATOM 657 C CA . ASP A 1 81 ? 8.901 -5.888 2.125 1.00 76.12 81 ASP A CA 1
ATOM 658 C C . ASP A 1 81 ? 7.776 -6.330 3.072 1.00 76.12 81 ASP A C 1
ATOM 660 O O . ASP A 1 81 ? 7.099 -5.522 3.714 1.00 76.12 81 ASP A O 1
ATOM 664 N N . SER A 1 82 ? 7.623 -7.646 3.179 1.00 65.88 82 SER A N 1
ATOM 665 C CA . SER A 1 82 ? 6.793 -8.357 4.149 1.00 65.88 82 SER A CA 1
ATOM 666 C C . SER A 1 82 ? 6.950 -7.862 5.595 1.00 65.88 82 SER A C 1
ATOM 668 O O . SER A 1 82 ? 5.998 -7.919 6.373 1.00 65.88 82 SER A O 1
ATOM 670 N N . SER A 1 83 ? 8.119 -7.322 5.959 1.00 67.19 83 SER A N 1
ATOM 671 C CA . SER A 1 83 ? 8.386 -6.777 7.294 1.00 67.19 83 SER A CA 1
ATOM 672 C C . SER A 1 83 ? 7.771 -5.388 7.549 1.00 67.19 83 SER A C 1
ATOM 674 O O . SER A 1 83 ? 7.753 -4.922 8.692 1.00 67.19 83 SER A O 1
ATOM 676 N N . HIS A 1 84 ? 7.268 -4.707 6.512 1.00 69.12 84 HIS A N 1
ATOM 677 C CA . HIS A 1 84 ? 6.849 -3.298 6.567 1.00 69.12 84 HIS A CA 1
ATOM 678 C C . HIS A 1 84 ? 5.410 -3.048 6.082 1.00 69.12 84 HIS A C 1
ATOM 680 O O . HIS A 1 84 ? 4.993 -1.899 5.948 1.00 69.12 84 HIS A O 1
ATOM 686 N N . GLY A 1 85 ? 4.624 -4.105 5.851 1.00 74.31 85 GLY A N 1
ATOM 687 C CA . GLY A 1 85 ? 3.212 -3.999 5.479 1.00 74.31 85 GLY A CA 1
ATOM 688 C C . GLY A 1 85 ? 2.263 -4.346 6.628 1.00 74.31 85 GLY A C 1
ATOM 689 O O . GLY A 1 85 ? 2.280 -5.470 7.132 1.00 74.31 85 GLY A O 1
ATOM 690 N N . TRP A 1 86 ? 1.375 -3.422 7.002 1.00 82.00 86 TRP A N 1
ATOM 691 C CA . TRP A 1 86 ? 0.265 -3.692 7.924 1.00 82.00 86 TRP A CA 1
ATOM 692 C C . TRP A 1 86 ? -1.039 -3.050 7.453 1.00 82.00 86 TRP A C 1
ATOM 694 O O . TRP A 1 86 ? -1.057 -1.946 6.913 1.00 82.00 86 TRP A O 1
ATOM 704 N N . THR A 1 87 ? -2.150 -3.731 7.723 1.00 84.12 87 THR A N 1
ATOM 705 C CA . THR A 1 87 ? -3.503 -3.178 7.614 1.00 84.12 87 THR A CA 1
ATOM 706 C C . THR A 1 87 ? -4.104 -3.091 9.012 1.00 84.12 87 THR A C 1
ATOM 708 O O . THR A 1 87 ? -4.229 -4.103 9.703 1.00 84.12 87 THR A O 1
ATOM 711 N N . ARG A 1 88 ? -4.471 -1.876 9.435 1.00 88.00 88 ARG A N 1
ATOM 712 C CA . ARG A 1 88 ? -5.057 -1.594 10.755 1.00 88.00 88 ARG A CA 1
ATOM 713 C C . ARG A 1 88 ? -6.528 -1.246 10.630 1.00 88.00 88 ARG A C 1
ATOM 715 O O . ARG A 1 88 ? -6.899 -0.409 9.810 1.00 88.00 88 ARG A O 1
ATOM 722 N N . LEU A 1 89 ? -7.340 -1.828 11.503 1.00 85.31 89 LEU A N 1
ATOM 723 C CA . LEU A 1 89 ? -8.712 -1.401 11.724 1.00 85.31 89 LEU A CA 1
ATOM 724 C C . LEU A 1 89 ? -8.743 -0.466 12.937 1.00 85.31 89 LEU A C 1
ATOM 726 O O . LEU A 1 89 ? -8.355 -0.859 14.036 1.00 85.31 89 LEU A O 1
ATOM 730 N N . LEU A 1 90 ? -9.187 0.774 12.740 1.00 86.75 90 LEU A N 1
ATOM 731 C CA . LEU A 1 90 ? -9.201 1.816 13.770 1.00 86.75 90 LEU A CA 1
ATOM 732 C C . LEU A 1 90 ? -10.631 2.115 14.234 1.00 86.75 90 LEU A C 1
ATOM 734 O O . LEU A 1 90 ? -11.552 2.165 13.420 1.00 86.75 90 LEU A O 1
ATOM 738 N N . LEU A 1 91 ? -10.807 2.362 15.535 1.00 83.50 91 LEU A N 1
ATOM 739 C CA . LEU A 1 91 ? -12.073 2.809 16.112 1.00 83.50 91 LEU A CA 1
ATOM 740 C C . LEU A 1 91 ? -12.135 4.336 16.132 1.00 83.50 91 LEU A C 1
ATOM 742 O O . LEU A 1 91 ? -11.485 4.984 16.955 1.00 83.50 91 LEU A O 1
ATOM 746 N N . ILE A 1 92 ? -12.974 4.908 15.273 1.00 80.38 92 ILE A N 1
ATOM 747 C CA . ILE A 1 92 ? -13.271 6.340 15.307 1.00 80.38 92 ILE A CA 1
ATOM 748 C C . ILE A 1 92 ? -14.288 6.585 16.424 1.00 80.38 92 ILE A C 1
ATOM 750 O O . ILE A 1 92 ? -15.417 6.100 16.365 1.00 80.38 92 ILE A O 1
ATOM 754 N N . LYS A 1 93 ? -13.885 7.333 17.452 1.00 80.81 93 LYS A N 1
ATOM 755 C CA . LYS A 1 93 ? -14.741 7.720 18.584 1.00 80.81 93 LYS A CA 1
ATOM 756 C C . LYS A 1 93 ? -14.605 9.219 18.875 1.00 80.81 93 LYS A C 1
ATOM 758 O O . LYS A 1 93 ? -13.657 9.839 18.416 1.00 80.81 93 LYS A O 1
ATOM 763 N N . PRO A 1 94 ? -15.499 9.857 19.635 1.00 80.88 94 PRO A N 1
ATOM 764 C CA . PRO A 1 94 ? -15.229 11.208 20.115 1.00 80.88 94 PRO A CA 1
ATOM 765 C C . PRO A 1 94 ? -13.919 11.244 20.917 1.00 80.88 94 PRO A C 1
ATOM 767 O O . PRO A 1 94 ? -13.671 10.378 21.762 1.00 80.88 94 PRO A O 1
ATOM 770 N N . ILE A 1 95 ? -13.063 12.227 20.633 1.00 79.75 95 ILE A N 1
ATOM 771 C CA . ILE A 1 95 ? -11.808 12.413 21.367 1.00 79.75 95 ILE A CA 1
ATOM 772 C C . ILE A 1 95 ? -12.151 12.937 22.766 1.00 79.75 95 ILE A C 1
ATOM 774 O O . ILE A 1 95 ? -12.917 13.888 22.916 1.00 79.75 95 ILE A O 1
ATOM 778 N N . GLU A 1 96 ? -11.584 12.314 23.798 1.00 83.50 96 GLU A N 1
ATOM 779 C CA . GLU A 1 96 ? -11.740 12.746 25.191 1.00 83.50 96 GLU A CA 1
ATOM 780 C C . GLU A 1 96 ? -11.266 14.202 25.358 1.00 83.50 96 GLU A C 1
ATOM 782 O O . GLU A 1 96 ? -10.214 14.579 24.840 1.00 83.50 96 GLU A O 1
ATOM 787 N N . TYR A 1 97 ? -12.021 15.019 26.103 1.00 80.06 97 TYR A N 1
ATOM 788 C CA . TYR A 1 97 ? -11.757 16.459 26.259 1.00 80.06 97 TYR A CA 1
ATOM 789 C C . TYR A 1 97 ? -10.322 16.768 26.717 1.00 80.06 97 TYR A C 1
ATOM 791 O O . TYR A 1 97 ? -9.684 17.692 26.216 1.00 80.06 97 TYR A O 1
ATOM 799 N N . GLU A 1 98 ? -9.778 15.956 27.622 1.00 81.38 98 GLU A N 1
ATOM 800 C CA . GLU A 1 98 ? -8.404 16.104 28.103 1.00 81.38 98 GLU A CA 1
ATOM 801 C C . GLU A 1 98 ? -7.368 15.902 26.983 1.00 81.38 98 GLU A C 1
ATOM 803 O O . GLU A 1 98 ? -6.415 16.675 26.873 1.00 81.38 98 GLU A O 1
ATOM 808 N N . LYS A 1 99 ? -7.595 14.926 26.094 1.00 80.44 99 LYS A N 1
ATOM 809 C CA . LYS A 1 99 ? -6.750 14.686 24.915 1.00 80.44 99 LYS A CA 1
ATOM 810 C C . LYS A 1 99 ? -6.924 15.783 23.872 1.00 80.44 99 LYS A C 1
ATOM 812 O O . LYS A 1 99 ? -5.931 16.222 23.306 1.00 80.44 99 LYS A O 1
ATOM 817 N N . LEU A 1 100 ? -8.140 16.296 23.671 1.00 82.31 100 LEU A N 1
ATOM 818 C CA . LEU A 1 100 ? -8.372 17.470 22.819 1.00 82.31 100 LEU A CA 1
ATOM 819 C C . LEU A 1 100 ? -7.581 18.691 23.307 1.00 82.31 100 LEU A C 1
ATOM 821 O O . LEU A 1 100 ? -6.936 19.361 22.505 1.00 82.31 100 LEU A O 1
ATOM 825 N N . ALA A 1 101 ? -7.566 18.954 24.615 1.00 81.00 101 ALA A N 1
ATOM 826 C CA . ALA A 1 101 ? -6.805 20.059 25.196 1.00 81.00 101 ALA A CA 1
ATOM 827 C C . ALA A 1 101 ? -5.279 19.872 25.074 1.00 81.00 101 ALA A C 1
ATOM 829 O O . ALA A 1 101 ? -4.536 20.853 25.009 1.00 81.00 101 ALA A O 1
ATOM 830 N N . GLN A 1 102 ? -4.792 18.627 25.057 1.00 81.75 102 GLN A N 1
ATOM 831 C CA . GLN A 1 102 ? -3.386 18.310 24.782 1.00 81.75 102 GLN A CA 1
ATOM 832 C C . GLN A 1 102 ? -3.041 18.520 23.302 1.00 81.75 102 GLN A C 1
ATOM 834 O O . GLN A 1 102 ? -2.075 19.221 23.014 1.00 81.75 102 GLN A O 1
ATOM 839 N N . LEU A 1 103 ? -3.863 18.002 22.380 1.00 81.12 103 LEU A N 1
ATOM 840 C CA . LEU A 1 103 ? -3.697 18.203 20.935 1.00 81.12 103 LEU A CA 1
ATOM 841 C C . LEU A 1 103 ? -3.718 19.692 20.575 1.00 81.12 103 LEU A C 1
ATOM 843 O O . LEU A 1 103 ? -2.880 20.154 19.809 1.00 81.12 103 LEU A O 1
ATOM 847 N N . HIS A 1 104 ? -4.640 20.457 21.168 1.00 79.75 104 HIS A N 1
ATOM 848 C CA . HIS A 1 104 ? -4.740 21.896 20.943 1.00 79.75 104 HIS A CA 1
ATOM 849 C C . HIS A 1 104 ? -3.494 22.642 21.434 1.00 79.75 104 HIS A C 1
ATOM 851 O O . HIS A 1 104 ? -2.973 23.495 20.723 1.00 79.75 104 HIS A O 1
ATOM 857 N N . ARG A 1 105 ? -2.969 22.299 22.619 1.00 77.06 105 ARG A N 1
ATOM 858 C CA . ARG A 1 105 ? -1.716 22.888 23.122 1.00 77.06 105 ARG A CA 1
ATOM 859 C C . ARG A 1 105 ? -0.519 22.548 22.239 1.00 77.06 105 ARG A C 1
ATOM 861 O O . ARG A 1 105 ? 0.277 23.433 21.960 1.00 77.06 105 ARG A O 1
ATOM 868 N N . ALA A 1 106 ? -0.406 21.301 21.796 1.00 75.69 106 ALA A N 1
ATOM 869 C CA . ALA A 1 106 ? 0.669 20.873 20.906 1.00 75.69 106 ALA A CA 1
ATOM 870 C C . ALA A 1 106 ? 0.588 21.566 19.534 1.00 75.69 106 ALA A C 1
ATOM 872 O O . ALA A 1 106 ? 1.598 22.073 19.064 1.00 75.69 106 ALA A O 1
ATOM 873 N N . PHE A 1 107 ? -0.610 21.727 18.960 1.00 77.06 107 PHE A N 1
ATOM 874 C CA . PHE A 1 107 ? -0.808 22.498 17.725 1.00 77.06 107 PHE A CA 1
ATOM 875 C C . PHE A 1 107 ? -0.350 23.960 17.855 1.00 77.06 107 PHE A C 1
ATOM 877 O O . PHE A 1 107 ? 0.254 24.508 16.939 1.00 77.06 107 PHE A O 1
ATOM 884 N N . VAL A 1 108 ? -0.612 24.589 19.007 1.00 76.06 108 VAL A N 1
ATOM 885 C CA . VAL A 1 108 ? -0.200 25.976 19.288 1.00 76.06 108 VAL A CA 1
ATOM 886 C C . VAL A 1 108 ? 1.323 26.116 19.429 1.00 76.06 108 VAL A C 1
ATOM 888 O O . VAL A 1 108 ? 1.851 27.192 19.167 1.00 76.06 108 VAL A O 1
ATOM 891 N N . ILE A 1 109 ? 2.030 25.059 19.844 1.00 75.69 109 ILE A N 1
ATOM 892 C CA . ILE A 1 109 ? 3.482 25.087 20.095 1.00 75.69 109 ILE A CA 1
ATOM 893 C C . ILE A 1 109 ? 4.288 24.656 18.862 1.00 75.69 109 ILE A C 1
ATOM 895 O O . ILE A 1 109 ? 5.337 25.234 18.595 1.00 75.69 109 ILE A O 1
ATOM 899 N N . GLU A 1 110 ? 3.824 23.646 18.125 1.00 73.44 110 GLU A N 1
ATOM 900 C CA . GLU A 1 110 ? 4.603 22.983 17.067 1.00 73.44 110 GLU A CA 1
ATOM 901 C C . GLU A 1 110 ? 4.191 23.404 15.643 1.00 73.44 110 GLU A C 1
ATOM 903 O O . GLU A 1 110 ? 4.749 22.889 14.674 1.00 73.44 110 GLU A O 1
ATOM 908 N N . GLU A 1 111 ? 3.200 24.300 15.495 1.00 65.56 111 GLU A N 1
ATOM 909 C CA . GLU A 1 111 ? 2.567 24.716 14.217 1.00 65.56 111 GLU A CA 1
ATOM 910 C C . GLU A 1 111 ? 2.082 23.550 13.328 1.00 65.56 111 GLU A C 1
ATOM 912 O O . GLU A 1 111 ? 1.615 23.736 12.205 1.00 65.56 111 GLU A O 1
ATOM 917 N N . THR A 1 112 ? 2.141 22.331 13.855 1.00 62.50 112 THR A N 1
ATOM 918 C CA . THR A 1 112 ? 1.779 21.080 13.209 1.00 62.50 112 THR A CA 1
ATOM 919 C C . THR A 1 112 ? 0.826 20.361 14.144 1.00 62.50 112 THR A C 1
ATOM 921 O O . THR A 1 112 ? 1.046 20.297 15.354 1.00 62.50 112 THR A O 1
ATOM 924 N N . ALA A 1 113 ? -0.277 19.850 13.600 1.00 61.19 113 ALA A N 1
ATOM 925 C CA . ALA A 1 113 ? -1.193 19.050 14.394 1.00 61.19 113 ALA A CA 1
ATOM 926 C C . ALA A 1 113 ? -0.476 17.759 14.796 1.00 61.19 113 ALA A C 1
ATOM 928 O O . ALA A 1 113 ? -0.052 17.026 13.904 1.00 61.19 113 ALA A O 1
ATOM 929 N N . PRO A 1 114 ? -0.321 17.466 16.097 1.00 67.94 114 PRO A N 1
ATOM 930 C CA . PRO A 1 114 ? 0.177 16.162 16.508 1.00 67.94 114 PRO A CA 1
ATOM 931 C C . PRO A 1 114 ? -0.745 15.067 15.966 1.00 67.94 114 PRO A C 1
ATOM 933 O O . PRO A 1 114 ? -1.975 15.189 16.022 1.00 67.94 114 PRO A O 1
ATOM 936 N N . ASP A 1 115 ? -0.148 13.987 15.470 1.00 70.44 115 ASP A N 1
ATOM 937 C CA . ASP A 1 115 ? -0.894 12.837 14.974 1.00 70.44 115 ASP A CA 1
ATOM 938 C C . ASP A 1 115 ? -1.696 12.203 16.117 1.00 70.44 115 ASP A C 1
ATOM 940 O O . ASP A 1 115 ? -1.155 11.579 17.035 1.00 70.44 115 ASP A O 1
ATOM 944 N N . TYR A 1 116 ? -3.021 12.356 16.070 1.00 76.94 116 TYR A N 1
ATOM 945 C CA . TYR A 1 116 ? -3.901 11.644 16.983 1.00 76.94 116 TYR A CA 1
ATOM 946 C C . TYR A 1 116 ? -4.100 10.210 16.499 1.00 76.94 116 TYR A C 1
ATOM 948 O O . TYR A 1 116 ? -4.758 9.955 15.488 1.00 76.94 116 TYR A O 1
ATOM 956 N N . MET A 1 117 ? -3.564 9.256 17.256 1.00 79.12 117 MET A N 1
ATOM 957 C CA . MET A 1 117 ? -3.732 7.840 16.958 1.00 79.12 117 MET A CA 1
ATOM 958 C C . MET A 1 117 ? -5.056 7.324 17.527 1.00 79.12 117 MET A C 1
ATOM 960 O O . MET A 1 117 ? -5.233 7.205 18.742 1.00 79.12 117 MET A O 1
ATOM 964 N N . TRP A 1 118 ? -5.989 6.996 16.633 1.00 84.19 118 TRP A N 1
ATOM 965 C CA . TRP A 1 118 ? -7.211 6.283 16.995 1.00 84.19 118 TRP A CA 1
ATOM 966 C C . TRP A 1 118 ?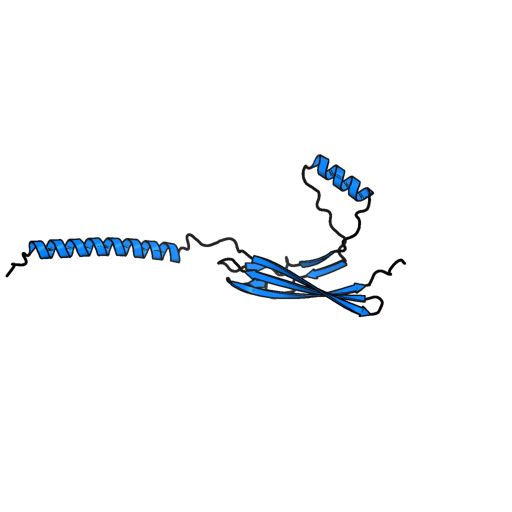 -6.888 4.926 17.638 1.00 84.19 118 TRP A C 1
ATOM 968 O O . TRP A 1 118 ? -5.914 4.282 17.238 1.00 84.19 118 TRP A O 1
ATOM 978 N N . PRO A 1 119 ? -7.702 4.448 18.598 1.00 84.00 119 PRO A N 1
ATOM 979 C CA . PRO A 1 119 ? -7.549 3.103 19.134 1.00 84.00 119 PRO A CA 1
ATOM 980 C C . PRO A 1 119 ? -7.592 2.052 18.019 1.00 84.00 119 PRO A C 1
ATOM 982 O O . PRO A 1 119 ? -8.503 2.055 17.189 1.00 84.00 119 PRO A O 1
ATOM 985 N N . VAL A 1 120 ? -6.617 1.145 18.016 1.00 87.00 120 VAL A N 1
ATOM 986 C CA . VAL A 1 120 ? -6.572 0.010 17.088 1.00 87.00 120 VAL A CA 1
ATOM 987 C C . VAL A 1 120 ? -7.516 -1.076 17.601 1.00 87.00 120 VAL A C 1
ATOM 989 O O . VAL A 1 120 ? -7.399 -1.499 18.749 1.00 87.00 120 VAL A O 1
ATOM 992 N N . ILE A 1 121 ? -8.459 -1.507 16.762 1.00 85.62 121 ILE A N 1
ATOM 993 C CA . ILE A 1 121 ? -9.359 -2.631 17.052 1.00 85.62 121 ILE A CA 1
ATOM 994 C C . ILE A 1 121 ? -8.643 -3.951 16.771 1.00 85.62 121 ILE A C 1
ATOM 996 O O . ILE A 1 121 ? -8.693 -4.870 17.581 1.00 85.62 121 ILE A O 1
ATOM 1000 N N . ASP A 1 122 ? -7.999 -4.038 15.608 1.00 86.19 122 ASP A N 1
ATOM 1001 C CA . ASP A 1 122 ? -7.263 -5.216 15.159 1.00 86.19 122 ASP A CA 1
ATOM 1002 C C . ASP A 1 122 ? -6.231 -4.800 14.094 1.00 86.19 122 ASP A C 1
ATOM 1004 O O . ASP A 1 122 ? -6.378 -3.771 13.423 1.00 86.19 122 ASP A O 1
ATOM 1008 N N . GLU A 1 123 ? -5.181 -5.597 13.937 1.00 87.69 123 GLU A N 1
ATOM 1009 C CA . GLU A 1 123 ? -4.085 -5.377 12.994 1.00 87.69 123 GLU A CA 1
ATOM 1010 C C . GLU A 1 123 ? -3.747 -6.689 12.286 1.00 87.69 123 GLU A C 1
ATOM 1012 O O . GLU A 1 123 ? -3.645 -7.752 12.901 1.00 87.69 123 GLU A O 1
ATOM 1017 N N . ARG A 1 124 ? -3.550 -6.620 10.968 1.00 85.12 124 ARG A N 1
ATOM 1018 C CA . ARG A 1 124 ? -3.077 -7.748 10.165 1.00 85.12 124 ARG A CA 1
ATOM 1019 C C . ARG A 1 124 ? -1.798 -7.357 9.451 1.00 85.12 124 ARG A C 1
ATOM 1021 O O . ARG A 1 124 ? -1.783 -6.393 8.684 1.00 85.12 124 ARG A O 1
ATOM 1028 N N . SER A 1 125 ? -0.738 -8.119 9.695 1.00 79.56 125 SER A N 1
ATOM 1029 C CA . SER A 1 125 ? 0.493 -8.000 8.928 1.00 79.56 125 SER A CA 1
ATOM 1030 C C . SER A 1 125 ? 0.299 -8.551 7.519 1.00 79.56 125 SER A C 1
ATOM 1032 O O . SER A 1 125 ? -0.515 -9.443 7.257 1.00 79.56 125 SER A O 1
ATOM 1034 N N . LEU A 1 126 ? 1.068 -7.997 6.596 1.00 74.44 126 LEU A N 1
ATOM 1035 C CA . LEU A 1 126 ? 1.178 -8.449 5.223 1.00 74.44 126 LEU A CA 1
ATOM 1036 C C . LEU A 1 126 ? 2.092 -9.685 5.217 1.00 74.44 126 LEU A C 1
ATOM 1038 O O . LEU A 1 126 ? 3.282 -9.608 4.938 1.00 74.44 126 LEU A O 1
ATO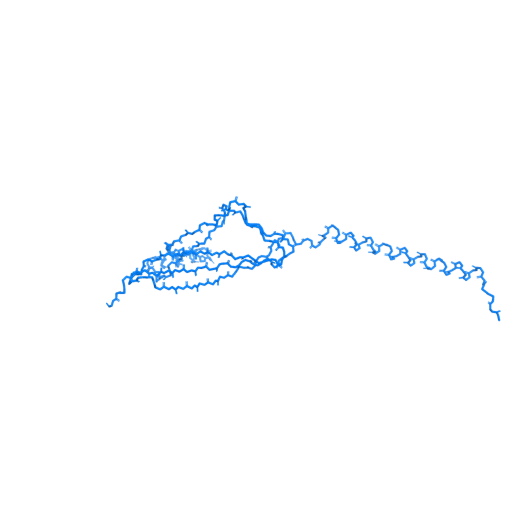M 1042 N N . ALA A 1 127 ? 1.542 -10.830 5.631 1.00 62.09 127 ALA A N 1
ATOM 1043 C CA . ALA A 1 127 ? 2.271 -12.089 5.795 1.00 62.09 127 ALA A CA 1
ATOM 1044 C C . ALA A 1 127 ? 2.557 -12.774 4.445 1.00 62.09 127 ALA A C 1
ATOM 1046 O O . ALA A 1 127 ? 2.140 -13.905 4.204 1.00 62.09 127 ALA A O 1
ATOM 1047 N N . LEU A 1 128 ? 3.246 -12.078 3.542 1.00 65.81 128 LEU A N 1
ATOM 1048 C CA . LEU A 1 128 ? 3.714 -12.647 2.285 1.00 65.81 128 LEU A CA 1
ATOM 1049 C C . LEU A 1 128 ? 5.131 -13.178 2.478 1.00 65.81 128 LEU A C 1
ATOM 1051 O O . LEU A 1 128 ? 6.067 -12.424 2.713 1.00 65.81 128 LEU A O 1
ATOM 1055 N N . SER A 1 129 ? 5.295 -14.496 2.373 1.00 59.59 129 SER A N 1
ATOM 1056 C CA . SER A 1 129 ? 6.575 -15.180 2.591 1.00 59.59 129 SER A CA 1
ATOM 1057 C C . SER A 1 129 ? 7.650 -14.869 1.541 1.00 59.59 129 SER A C 1
ATOM 1059 O O . SER A 1 129 ? 8.790 -15.283 1.721 1.00 59.59 129 SER A O 1
ATOM 1061 N N . ALA A 1 130 ? 7.304 -14.187 0.444 1.00 62.59 130 ALA A N 1
ATOM 1062 C CA . ALA A 1 130 ? 8.183 -13.971 -0.708 1.00 62.59 130 ALA A CA 1
ATOM 1063 C C . ALA A 1 130 ? 8.315 -12.495 -1.143 1.00 62.59 130 ALA A C 1
ATOM 1065 O O . ALA A 1 130 ? 8.779 -12.237 -2.247 1.00 62.59 130 ALA A O 1
ATOM 1066 N N . GLY A 1 131 ? 7.947 -11.530 -0.290 1.00 70.88 131 GLY A N 1
ATOM 1067 C CA . GLY A 1 131 ? 7.824 -10.127 -0.709 1.00 70.88 131 GLY A CA 1
ATOM 1068 C C . GLY A 1 131 ? 6.565 -9.890 -1.551 1.00 70.88 131 GLY A C 1
ATOM 1069 O O . GLY A 1 131 ? 5.873 -10.836 -1.934 1.00 70.88 131 GLY A O 1
ATOM 1070 N N . PHE A 1 132 ? 6.216 -8.623 -1.765 1.00 83.94 132 PHE A N 1
ATOM 1071 C CA . PHE A 1 132 ? 5.045 -8.227 -2.547 1.00 83.94 132 PHE A CA 1
ATOM 1072 C C . PHE A 1 132 ? 5.474 -7.287 -3.665 1.00 83.94 132 PHE A C 1
ATOM 1074 O O . PHE A 1 132 ? 5.602 -6.079 -3.455 1.00 83.94 132 PHE A O 1
ATOM 1081 N N . ASP A 1 133 ? 5.724 -7.875 -4.831 1.00 87.62 133 ASP A N 1
ATOM 1082 C CA . ASP A 1 133 ? 6.163 -7.171 -6.028 1.00 87.62 133 ASP A CA 1
ATOM 1083 C C . ASP A 1 133 ? 4.991 -7.015 -6.997 1.00 87.62 133 ASP A C 1
ATOM 1085 O O . ASP A 1 133 ? 4.275 -7.974 -7.277 1.00 87.62 133 ASP A O 1
ATOM 1089 N N . ILE A 1 134 ? 4.808 -5.803 -7.517 1.00 87.31 134 ILE A N 1
ATOM 1090 C CA . ILE A 1 134 ? 3.796 -5.482 -8.523 1.00 87.31 134 ILE A CA 1
ATOM 1091 C C . ILE A 1 134 ? 4.505 -4.889 -9.734 1.00 87.31 134 ILE A C 1
ATOM 1093 O O . ILE A 1 134 ? 5.118 -3.815 -9.656 1.00 87.31 134 ILE A O 1
ATOM 1097 N N . GLU A 1 135 ? 4.414 -5.583 -10.863 1.00 88.56 135 GLU A N 1
ATOM 1098 C CA . GLU A 1 135 ? 4.978 -5.141 -12.137 1.00 88.56 135 GLU A CA 1
ATOM 1099 C C . GLU A 1 135 ? 4.278 -3.869 -12.657 1.00 88.56 135 GLU A C 1
ATOM 1101 O O . GLU A 1 135 ? 3.150 -3.556 -12.268 1.00 88.56 135 GLU A O 1
ATOM 1106 N N . PRO A 1 136 ? 4.927 -3.077 -13.526 1.00 87.75 136 PRO A N 1
ATOM 1107 C CA . PRO A 1 136 ? 4.307 -1.909 -14.142 1.00 87.75 136 PRO A CA 1
ATOM 1108 C C . PRO A 1 136 ? 2.992 -2.244 -14.856 1.00 87.75 136 PRO A C 1
ATOM 1110 O O . PRO A 1 136 ? 2.960 -3.112 -15.722 1.00 87.75 136 PRO A O 1
ATOM 1113 N N . SER A 1 137 ? 1.941 -1.463 -14.597 1.00 86.06 137 SER A N 1
ATOM 1114 C CA . SER A 1 137 ? 0.570 -1.661 -15.110 1.00 86.06 137 SER A CA 1
ATOM 1115 C C . SER A 1 137 ? -0.199 -2.845 -14.515 1.00 86.06 137 SER A C 1
ATOM 1117 O O . SER A 1 137 ? -1.380 -2.997 -14.838 1.00 86.06 137 SER A O 1
ATOM 1119 N N . ASP A 1 138 ? 0.411 -3.626 -13.622 1.00 87.19 138 ASP A N 1
ATOM 1120 C CA . ASP A 1 138 ? -0.280 -4.706 -12.927 1.00 87.19 138 ASP A CA 1
ATOM 1121 C C . ASP A 1 138 ? -1.038 -4.195 -11.699 1.00 87.19 138 ASP A C 1
ATOM 1123 O O . ASP A 1 138 ? -0.814 -3.097 -11.169 1.00 87.19 138 ASP A O 1
ATOM 1127 N N . THR A 1 139 ? -2.019 -4.991 -11.283 1.00 90.81 139 THR A N 1
ATOM 1128 C CA . THR A 1 139 ? -2.877 -4.706 -10.137 1.00 90.81 139 THR A CA 1
ATOM 1129 C C . THR A 1 139 ? -3.046 -5.964 -9.308 1.00 90.81 139 THR A C 1
ATOM 1131 O O . THR A 1 139 ? -3.471 -6.992 -9.825 1.00 90.81 139 THR A O 1
ATOM 1134 N N . GLU A 1 140 ? -2.764 -5.844 -8.018 1.00 90.06 140 GLU A N 1
ATOM 1135 C CA . GLU A 1 140 ? -2.852 -6.923 -7.043 1.00 90.06 140 GLU A CA 1
ATOM 1136 C C . GLU A 1 140 ? -3.850 -6.568 -5.940 1.00 90.06 140 GLU A C 1
ATOM 1138 O O . GLU A 1 140 ? -3.994 -5.406 -5.546 1.00 90.06 140 GLU A O 1
ATOM 1143 N N . GLU A 1 141 ? -4.551 -7.575 -5.423 1.00 90.75 141 GLU A N 1
ATOM 1144 C CA . GLU A 1 141 ? -5.574 -7.403 -4.392 1.00 90.75 141 GLU A CA 1
ATOM 1145 C C . GLU A 1 141 ? -5.259 -8.268 -3.169 1.00 90.75 141 GLU A C 1
ATOM 1147 O O . GLU A 1 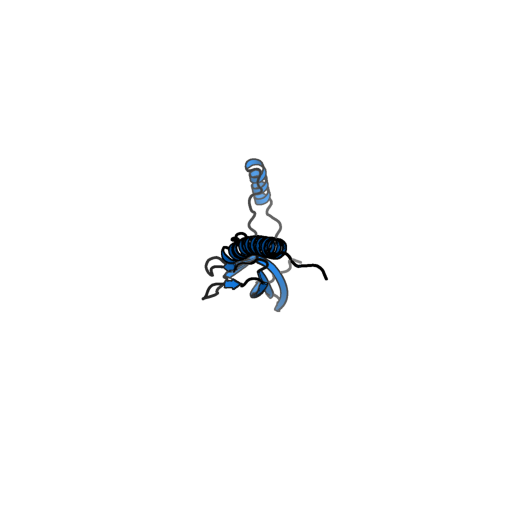141 ? -5.062 -9.478 -3.263 1.00 90.75 141 GLU A O 1
ATOM 1152 N N . LEU A 1 142 ? -5.238 -7.636 -1.995 1.00 88.75 142 LEU A N 1
ATOM 1153 C CA . LEU A 1 142 ? -5.082 -8.301 -0.708 1.00 88.75 142 LEU A CA 1
ATOM 1154 C C . LEU A 1 142 ? -6.394 -8.262 0.063 1.00 88.75 142 LEU A C 1
ATOM 1156 O O . LEU A 1 142 ? -7.049 -7.224 0.176 1.00 88.75 142 LEU A O 1
ATOM 1160 N N . HIS A 1 143 ? -6.756 -9.404 0.634 1.00 90.19 143 HIS A N 1
ATOM 1161 C CA . HIS A 1 143 ? -7.999 -9.565 1.370 1.00 90.19 143 HIS A CA 1
ATOM 1162 C C . HIS A 1 143 ? -7.726 -9.828 2.843 1.00 90.19 143 HIS A C 1
ATOM 1164 O O . HIS A 1 143 ? -7.047 -10.787 3.210 1.00 90.19 143 HIS A O 1
ATOM 1170 N N . TYR A 1 144 ? -8.342 -9.016 3.690 1.00 88.75 144 TYR A N 1
ATOM 1171 C CA . TYR A 1 144 ? -8.268 -9.135 5.134 1.00 88.75 144 TYR A CA 1
ATOM 1172 C C . TYR A 1 144 ? -9.654 -9.356 5.716 1.00 88.75 144 TYR A C 1
ATOM 1174 O O . TYR A 1 144 ? -10.648 -8.764 5.290 1.00 88.75 144 TYR A O 1
ATOM 1182 N N . GLN A 1 145 ? -9.708 -10.225 6.718 1.00 88.69 145 GLN A N 1
ATOM 1183 C CA . GLN A 1 145 ? -10.924 -10.541 7.446 1.00 88.69 145 GLN A CA 1
ATOM 1184 C C . GLN A 1 145 ? -10.729 -10.199 8.912 1.00 88.69 145 GLN A C 1
ATOM 1186 O O . GLN A 1 145 ? -9.783 -10.658 9.548 1.00 88.69 145 GLN A O 1
ATOM 1191 N N . PHE A 1 146 ? -11.660 -9.416 9.435 1.00 87.50 146 PHE A N 1
ATOM 1192 C CA . PHE A 1 146 ? -11.692 -8.990 10.820 1.00 87.50 146 PHE A CA 1
ATOM 1193 C C . PHE A 1 146 ? -13.007 -9.444 11.443 1.00 87.50 146 PHE A C 1
ATOM 1195 O O . PHE A 1 146 ? -14.063 -9.397 10.806 1.00 87.50 146 PHE A O 1
ATOM 1202 N N . VAL A 1 147 ? -12.946 -9.885 12.695 1.00 87.69 147 VAL A N 1
ATOM 1203 C CA . VAL A 1 147 ? -14.130 -10.208 13.491 1.00 87.69 147 VAL A CA 1
ATOM 1204 C C . VAL A 1 147 ? -14.092 -9.315 14.711 1.00 87.69 147 VAL A C 1
ATOM 1206 O O . VAL A 1 147 ? -13.194 -9.438 15.539 1.00 87.69 147 VAL A O 1
ATOM 1209 N N . ILE A 1 148 ? -15.055 -8.406 14.794 1.00 87.62 148 ILE A N 1
ATOM 1210 C CA . ILE A 1 148 ? -15.142 -7.436 15.879 1.00 87.62 148 ILE A CA 1
ATOM 1211 C C . ILE A 1 148 ? -16.358 -7.759 16.752 1.00 87.62 148 ILE A C 1
ATOM 1213 O O . ILE A 1 148 ? -17.419 -8.108 16.216 1.00 87.62 148 ILE A O 1
ATOM 1217 N N . PRO A 1 149 ? -16.231 -7.673 18.086 1.00 82.75 149 PRO A N 1
ATOM 1218 C CA . PRO A 1 149 ? -17.393 -7.697 18.954 1.00 82.75 149 PRO A CA 1
ATOM 1219 C C . PRO A 1 149 ? -18.219 -6.434 18.693 1.00 82.75 149 PRO A C 1
ATOM 1221 O O . PRO A 1 149 ? -17.681 -5.329 18.613 1.00 82.75 149 PRO A O 1
ATOM 1224 N N . GLU A 1 150 ? -19.524 -6.601 18.532 1.00 72.19 150 GLU A N 1
ATOM 1225 C CA . GLU A 1 150 ? -20.457 -5.484 18.467 1.00 72.19 150 GLU A CA 1
ATOM 1226 C C . GLU A 1 150 ? -20.492 -4.842 19.863 1.00 72.19 150 GLU A C 1
ATOM 1228 O O . GLU A 1 150 ? -20.743 -5.553 20.846 1.00 72.19 150 GLU A O 1
ATOM 1233 N N . PRO A 1 151 ? -20.172 -3.542 20.005 1.00 59.19 151 PRO A N 1
ATOM 1234 C CA . PRO A 1 151 ? -20.379 -2.873 21.278 1.00 59.19 151 PRO A CA 1
ATOM 1235 C C . PRO A 1 151 ? -21.871 -2.958 21.602 1.00 59.19 151 PRO A C 1
ATOM 1237 O O . PRO A 1 151 ? -22.702 -2.746 20.720 1.00 59.19 151 PRO A O 1
ATOM 1240 N N . ALA A 1 152 ? -22.208 -3.303 22.847 1.00 47.59 152 ALA A N 1
ATOM 1241 C CA . ALA A 1 152 ? -23.592 -3.286 23.297 1.00 47.59 152 ALA A CA 1
ATOM 1242 C C . ALA A 1 152 ? -24.191 -1.915 22.953 1.00 47.59 152 ALA A C 1
ATOM 1244 O O . ALA A 1 152 ? -23.648 -0.892 23.373 1.00 47.59 152 ALA A O 1
ATOM 1245 N N . GLU A 1 153 ? -25.258 -1.892 22.152 1.00 44.59 153 GLU A N 1
ATOM 1246 C CA . GLU A 1 153 ? -26.044 -0.681 21.943 1.00 44.59 153 GLU A CA 1
ATOM 1247 C C . GLU A 1 153 ? -26.513 -0.209 23.323 1.00 44.59 153 GLU A C 1
ATOM 1249 O O . GLU A 1 153 ? -27.333 -0.861 23.971 1.00 44.59 153 GLU A O 1
ATOM 1254 N N . THR A 1 154 ? -25.951 0.895 23.818 1.00 33.56 154 THR A N 1
ATOM 1255 C CA . THR A 1 154 ? -26.539 1.595 24.956 1.00 33.56 154 THR A CA 1
ATOM 1256 C C . THR A 1 154 ? -27.796 2.278 24.429 1.00 33.56 154 THR A C 1
ATOM 1258 O O . THR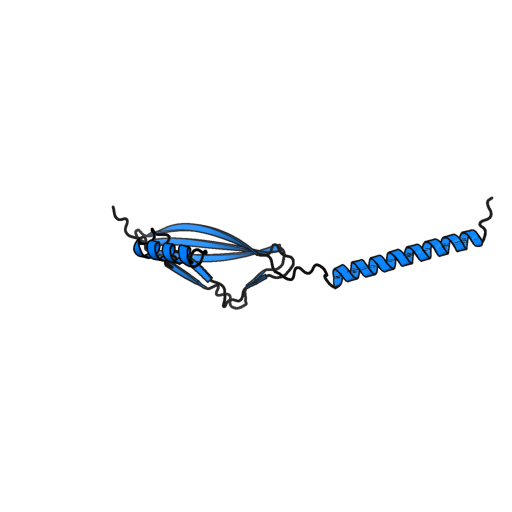 A 1 154 ? -27.699 3.301 23.751 1.00 33.56 154 THR A O 1
ATOM 1261 N N . ILE A 1 155 ? -28.948 1.652 24.679 1.00 35.84 155 ILE A N 1
ATOM 1262 C CA . ILE A 1 155 ? -30.281 2.249 24.512 1.00 35.84 155 ILE A CA 1
ATOM 1263 C C . 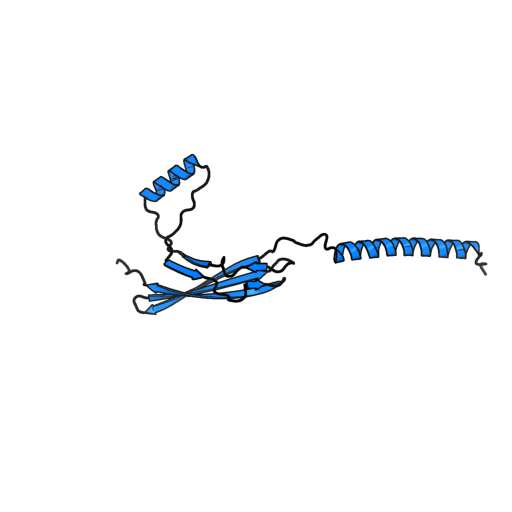ILE A 1 155 ? -30.444 3.393 25.516 1.00 35.84 155 ILE A C 1
ATOM 1265 O O . ILE A 1 155 ? -30.030 3.202 26.685 1.00 35.84 155 ILE A O 1
#

Secondary structure (DSSP, 8-state):
-----HHHHHHHHHHHHHHHHHHHHHHHHHHHHHHHTTT---S--EEEEEEEEEEEEETTEEEEEEEEEEEE-SSS-EEE-TTS-EEEEE---PPPHHHHHHHHHHHHHHSS-----PPEEEEEE---TT-EEE-TT-EEEEEEEEEEEPPP---

pLDDT: mean 79.91, std 12.09, range [33.56, 93.94]

Foldseek 3Di:
DDDPDPVNVVVVVVVVVVVVVVVVVVVVVVVCCVVVVPPPPPDWDKDKDKDWDWDDPDPFKIKIKMKIKIFTQDQAKDWDDLVPDKDFDFDDDPDDPVVVVVQVVCCVVVVDRPDDGGDTQDMDGPNDPPTDIAHHRGMDMDMDMDMGTHPPPPD

Radius of gyration: 31.42 Å; chains: 1; bounding box: 60×41×102 Å

Sequence (155 aa):
MEWVTLENVNLFTDSVLKFAQVVAVFSVGIWAIYRFGIFRESVPRVNITHRISHRRLTANTIHVFVSVVFSNTGRVVWSLDSSHGWTRLLLIKPIEYEKLAQLHRAFVIEETAPDYMWPVIDERSLALSAGFDIEPSDTEELHYQFVIPEPAETI